Protein AF-A0A368VH51-F1 (afdb_monomer_lite)

Secondary structure (DSSP, 8-state):
----EEEEEEEE---TT-SSPPPEEEEEEE-TTTS-HHHHHHHHHHHHHHHHHHHT--SEEEEEEEEEE-TTS-EEEEEEEEEEEE-SSSEEEEEEEE-SS-HHHHHHHHHHHHHHHHHHHHS---

pLDDT: mean 89.18, std 9.96, range [53.19, 98.19]

Radius of gyration: 16.11 Å; chains: 1; bounding box: 49×28×37 Å

Structure (mmCIF, N/CA/C/O backbone):
data_AF-A0A368VH51-F1
#
_entry.id   AF-A0A368VH51-F1
#
loop_
_atom_site.group_PDB
_atom_site.id
_atom_site.type_symbol
_atom_site.label_atom_id
_atom_site.label_alt_id
_atom_site.label_comp_id
_atom_site.label_asym_id
_atom_site.label_entity_id
_atom_site.label_seq_id
_atom_site.pdbx_PDB_ins_code
_atom_site.Cartn_x
_atom_site.Cartn_y
_atom_site.Cartn_z
_atom_site.occupancy
_atom_site.B_iso_or_equiv
_atom_site.auth_seq_id
_atom_site.auth_comp_id
_atom_site.auth_asym_id
_atom_site.auth_atom_id
_atom_site.pdbx_PDB_model_num
ATOM 1 N N . MET A 1 1 ? 14.713 -10.211 -18.477 1.00 53.19 1 MET A N 1
ATOM 2 C CA . MET A 1 1 ? 13.563 -9.294 -18.319 1.00 53.19 1 MET A CA 1
ATOM 3 C C . MET A 1 1 ? 13.346 -9.141 -16.824 1.00 53.19 1 MET A C 1
ATOM 5 O O . MET A 1 1 ? 13.366 -10.166 -16.152 1.00 53.19 1 MET A O 1
ATOM 9 N N . ILE A 1 2 ? 13.272 -7.919 -16.291 1.00 62.19 2 ILE A N 1
ATOM 10 C CA . ILE A 1 2 ? 13.071 -7.729 -14.848 1.00 62.19 2 ILE A CA 1
ATOM 11 C C . ILE A 1 2 ? 11.609 -8.067 -14.540 1.00 62.19 2 ILE A C 1
ATOM 13 O O . ILE A 1 2 ? 10.707 -7.478 -15.134 1.00 62.19 2 ILE A O 1
ATOM 17 N N . ALA A 1 3 ? 11.378 -9.081 -13.706 1.00 70.31 3 ALA A N 1
ATOM 18 C CA . ALA A 1 3 ? 10.033 -9.517 -13.353 1.00 70.31 3 ALA A CA 1
ATOM 19 C C . ALA A 1 3 ? 9.471 -8.582 -12.275 1.00 70.31 3 ALA A C 1
ATOM 21 O O . ALA A 1 3 ? 9.827 -8.706 -11.104 1.00 70.31 3 ALA A O 1
ATOM 22 N N . VAL A 1 4 ? 8.615 -7.641 -12.681 1.00 79.00 4 VAL A N 1
ATOM 23 C CA . VAL A 1 4 ? 7.906 -6.753 -11.751 1.00 79.00 4 VAL A CA 1
ATOM 24 C C . VAL A 1 4 ? 6.832 -7.543 -11.024 1.00 79.00 4 VAL A C 1
ATOM 26 O O . VAL A 1 4 ? 5.942 -8.117 -11.657 1.00 79.00 4 VAL A O 1
ATOM 29 N N . ARG A 1 5 ? 6.918 -7.542 -9.697 1.00 88.25 5 ARG A N 1
ATOM 30 C CA . ARG A 1 5 ? 5.943 -8.167 -8.801 1.00 88.25 5 ARG A CA 1
ATOM 31 C C . ARG A 1 5 ? 4.938 -7.134 -8.327 1.00 88.25 5 ARG A C 1
ATOM 33 O O . ARG A 1 5 ? 5.164 -5.936 -8.485 1.00 88.25 5 ARG A O 1
ATOM 40 N N . PHE A 1 6 ? 3.847 -7.602 -7.742 1.00 91.94 6 PHE A N 1
ATOM 41 C CA . PHE A 1 6 ? 2.880 -6.755 -7.055 1.00 91.94 6 PHE A CA 1
ATOM 42 C C . PHE A 1 6 ? 2.809 -7.170 -5.597 1.00 91.94 6 PHE A C 1
ATOM 44 O O . PHE A 1 6 ? 3.096 -8.320 -5.259 1.00 91.94 6 PHE A O 1
ATOM 51 N N . GLY A 1 7 ? 2.419 -6.243 -4.737 1.00 94.56 7 GLY A N 1
ATOM 52 C CA . GLY A 1 7 ? 2.259 -6.548 -3.331 1.00 94.56 7 GLY A CA 1
ATOM 53 C C . GLY A 1 7 ? 1.531 -5.468 -2.564 1.00 94.56 7 GLY A C 1
ATOM 54 O O . GLY A 1 7 ? 1.363 -4.342 -3.036 1.00 94.56 7 GLY A O 1
ATOM 55 N N . TYR A 1 8 ? 1.120 -5.861 -1.367 1.00 96.38 8 TYR A N 1
ATOM 56 C CA . TYR A 1 8 ? 0.594 -4.979 -0.348 1.00 96.38 8 TYR A CA 1
ATOM 57 C C . TYR A 1 8 ? 1.652 -4.706 0.716 1.00 96.38 8 TYR A C 1
ATOM 59 O O . TYR A 1 8 ? 2.345 -5.636 1.140 1.00 96.38 8 TYR A O 1
ATOM 67 N N . THR A 1 9 ? 1.732 -3.475 1.202 1.00 96.25 9 THR A N 1
ATOM 68 C CA . THR A 1 9 ? 2.418 -3.142 2.457 1.00 96.25 9 THR A CA 1
ATOM 69 C C . THR A 1 9 ? 1.460 -2.434 3.396 1.00 96.25 9 THR A C 1
ATOM 71 O O . THR A 1 9 ? 0.500 -1.802 2.962 1.00 96.25 9 THR A O 1
ATOM 74 N N . LEU A 1 10 ? 1.695 -2.587 4.692 1.00 96.81 10 LEU A N 1
ATOM 75 C CA . LEU A 1 10 ? 0.999 -1.887 5.755 1.00 96.81 10 LEU A CA 1
ATOM 76 C C . LEU A 1 10 ? 2.043 -1.435 6.762 1.00 96.81 10 LEU A C 1
ATOM 78 O O . LEU A 1 10 ? 2.746 -2.267 7.336 1.00 96.81 10 LEU A O 1
ATOM 82 N N . ASP A 1 11 ? 2.096 -0.136 6.993 1.00 94.94 11 ASP A N 1
ATOM 83 C CA . ASP A 1 11 ? 3.040 0.514 7.884 1.00 94.94 11 ASP A CA 1
ATOM 84 C C . ASP A 1 11 ? 2.278 1.338 8.925 1.00 94.94 11 ASP A C 1
ATOM 86 O O . ASP A 1 11 ? 1.265 1.981 8.630 1.00 94.94 11 ASP A O 1
ATOM 90 N N . GLU A 1 12 ? 2.766 1.338 10.159 1.00 94.25 12 GLU A N 1
ATOM 91 C CA . GLU A 1 12 ? 2.298 2.270 11.179 1.00 94.25 12 GLU A CA 1
ATOM 92 C C . GLU A 1 12 ? 2.926 3.642 10.928 1.00 94.25 12 GLU A C 1
ATOM 94 O O . GLU A 1 12 ? 4.139 3.765 10.750 1.00 94.25 12 GLU A O 1
ATOM 99 N N . VAL A 1 13 ? 2.111 4.698 10.912 1.00 90.62 13 VAL A N 1
ATOM 100 C CA . VAL A 1 13 ? 2.626 6.058 10.765 1.00 90.62 13 VAL A CA 1
ATOM 101 C C . VAL A 1 13 ? 3.235 6.478 12.101 1.00 90.62 13 VAL A C 1
ATOM 103 O O . VAL A 1 13 ? 2.510 6.612 13.090 1.00 90.62 13 VAL A O 1
ATOM 106 N N . PRO A 1 14 ? 4.557 6.712 12.152 1.00 82.19 14 PRO A N 1
ATOM 107 C CA . PRO A 1 14 ? 5.229 7.014 13.397 1.00 82.19 14 PRO A CA 1
ATOM 108 C C . PRO A 1 14 ? 4.711 8.340 13.947 1.00 82.19 14 PRO A C 1
ATOM 110 O O . PRO A 1 14 ? 4.514 9.313 13.213 1.00 82.19 14 PRO A O 1
ATOM 113 N N . ASN A 1 15 ? 4.530 8.404 15.267 1.00 75.00 15 ASN A N 1
ATOM 114 C CA . ASN A 1 15 ? 4.296 9.679 15.931 1.00 75.00 15 ASN A CA 1
ATOM 115 C C . ASN A 1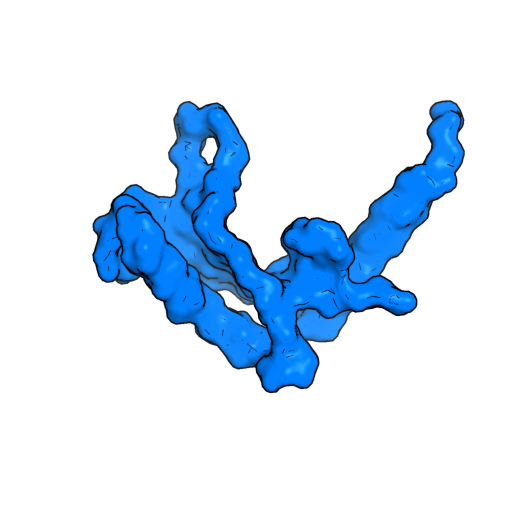 15 ? 5.464 10.623 15.575 1.00 75.00 15 ASN A C 1
ATOM 117 O O . ASN A 1 15 ? 6.614 10.188 15.664 1.00 75.00 15 ASN A O 1
ATOM 121 N N . PRO A 1 16 ? 5.227 11.897 15.217 1.00 70.31 16 PRO A N 1
ATOM 122 C CA . PRO A 1 16 ? 6.296 12.837 14.869 1.00 70.31 16 PRO A CA 1
ATOM 123 C C . PRO A 1 16 ? 7.388 13.001 15.943 1.00 70.31 16 PRO A C 1
ATOM 125 O O . PRO A 1 16 ? 8.472 13.492 15.647 1.00 70.31 16 PRO A O 1
ATOM 128 N N . SER A 1 17 ? 7.117 12.597 17.188 1.00 68.69 17 SER A N 1
ATOM 129 C CA . SER A 1 17 ? 8.085 12.582 18.294 1.00 68.69 17 SER A CA 1
ATOM 130 C C . SER A 1 17 ? 8.887 11.276 18.436 1.00 68.69 17 SER A C 1
ATOM 132 O O . SER A 1 17 ? 9.793 11.202 19.266 1.00 68.69 17 SER A O 1
ATOM 134 N N . SER A 1 18 ? 8.584 10.250 17.640 1.00 65.56 18 SER A N 1
ATOM 135 C CA . SER A 1 18 ? 9.290 8.968 17.653 1.00 65.56 18 SER A CA 1
ATOM 136 C C . SER A 1 18 ? 10.546 9.010 16.779 1.00 65.56 18 SER A C 1
ATOM 138 O O . SER A 1 18 ? 10.565 9.583 15.691 1.00 65.56 18 SER A O 1
ATOM 140 N N . VAL A 1 19 ? 11.629 8.416 17.283 1.00 56.31 19 VAL A N 1
ATOM 141 C CA . VAL A 1 19 ? 12.906 8.317 16.569 1.00 56.31 19 VAL A CA 1
ATOM 142 C C . VAL A 1 19 ? 12.948 6.954 15.884 1.00 56.31 19 VAL A C 1
ATOM 144 O O . VAL A 1 19 ? 13.278 5.950 16.510 1.00 56.31 19 VAL A O 1
ATOM 147 N N . GLY A 1 20 ? 12.568 6.909 14.609 1.00 62.28 20 GLY A N 1
ATOM 148 C CA . GLY A 1 20 ? 12.521 5.684 13.810 1.00 62.28 20 GLY A CA 1
ATOM 149 C C . GLY A 1 20 ? 11.744 5.881 12.509 1.00 62.28 20 GLY A C 1
ATOM 150 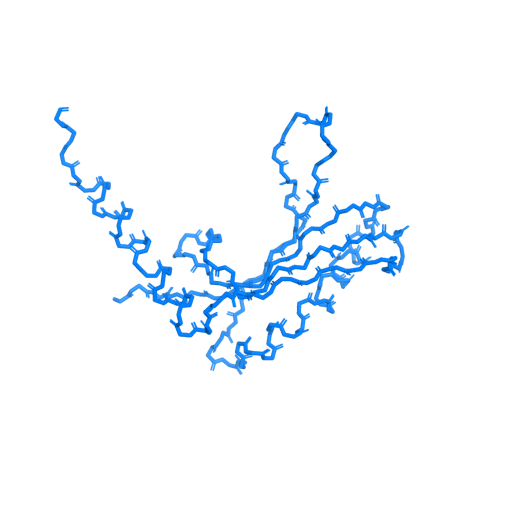O O . GLY A 1 20 ? 10.992 6.843 12.373 1.00 62.28 20 GLY A O 1
ATOM 151 N N . GLY A 1 21 ? 11.954 4.995 11.533 1.00 64.69 21 GLY A N 1
ATOM 152 C CA . GLY A 1 21 ? 11.072 4.907 10.365 1.00 64.69 21 GLY A CA 1
ATOM 153 C C . GLY A 1 21 ? 9.702 4.335 10.745 1.00 64.69 21 GLY A C 1
ATOM 154 O O . GLY A 1 21 ? 9.527 3.840 11.858 1.00 64.69 21 GLY A O 1
ATOM 155 N N . ALA A 1 22 ? 8.751 4.388 9.814 1.00 75.00 22 ALA A N 1
ATOM 156 C CA . ALA A 1 22 ? 7.445 3.754 9.970 1.00 75.00 22 ALA A CA 1
ATOM 157 C C . ALA A 1 22 ? 7.609 2.237 10.207 1.00 75.00 22 ALA A C 1
ATOM 159 O O . ALA A 1 22 ? 8.243 1.575 9.380 1.00 75.00 22 ALA A O 1
ATOM 160 N N . PRO A 1 23 ? 7.127 1.677 11.334 1.00 85.12 23 PRO A N 1
ATOM 161 C CA . PRO A 1 23 ? 7.195 0.241 11.573 1.00 85.12 23 PRO A CA 1
ATOM 162 C C . PRO A 1 23 ? 6.363 -0.525 10.541 1.00 85.12 23 PRO A C 1
ATOM 164 O O . PRO A 1 23 ? 5.157 -0.303 10.430 1.00 85.12 23 PRO A O 1
ATOM 167 N N . LEU A 1 24 ? 6.995 -1.463 9.829 1.00 91.06 24 LEU A N 1
ATOM 168 C CA . LEU A 1 24 ? 6.286 -2.379 8.937 1.00 91.06 24 LEU A CA 1
ATOM 169 C C . LEU A 1 24 ? 5.411 -3.320 9.770 1.00 91.06 24 LEU A C 1
ATOM 171 O O . LEU A 1 24 ? 5.920 -4.124 10.554 1.00 91.06 24 LEU A O 1
ATOM 175 N N . VAL A 1 25 ? 4.100 -3.234 9.570 1.00 93.81 25 VAL A N 1
ATOM 176 C CA . VAL A 1 25 ? 3.101 -4.082 10.226 1.00 93.81 25 VAL A CA 1
ATOM 177 C C . VAL A 1 25 ? 2.940 -5.395 9.469 1.00 93.81 25 VAL A C 1
ATOM 179 O O . VAL A 1 25 ? 3.014 -6.473 10.057 1.00 93.81 25 VAL A O 1
ATOM 182 N N . ALA A 1 26 ? 2.724 -5.317 8.156 1.00 95.06 26 ALA A N 1
ATOM 183 C CA . ALA A 1 26 ? 2.507 -6.486 7.316 1.00 95.06 26 ALA A CA 1
ATOM 184 C C . ALA A 1 26 ? 2.904 -6.213 5.865 1.00 95.06 26 ALA A C 1
ATOM 186 O O . ALA A 1 26 ? 2.829 -5.088 5.376 1.00 95.06 26 ALA A O 1
ATOM 187 N N . SER A 1 27 ? 3.280 -7.269 5.149 1.00 95.44 27 SER A N 1
ATOM 188 C CA . SER A 1 27 ? 3.456 -7.216 3.703 1.00 95.44 27 SER A CA 1
ATOM 189 C C . SER A 1 27 ? 3.080 -8.542 3.051 1.00 95.44 27 SER A C 1
ATOM 191 O O . SER A 1 27 ? 3.194 -9.610 3.659 1.00 95.44 27 SER A O 1
ATOM 193 N N . ALA A 1 28 ? 2.595 -8.475 1.814 1.00 94.31 28 ALA A N 1
ATOM 194 C CA . ALA A 1 28 ? 2.186 -9.647 1.052 1.00 94.31 28 ALA A CA 1
ATOM 195 C C . ALA A 1 28 ? 2.507 -9.459 -0.432 1.00 94.31 28 ALA A C 1
ATOM 197 O O . ALA A 1 28 ? 2.010 -8.534 -1.064 1.00 94.31 28 ALA A O 1
ATOM 198 N N . GLU A 1 29 ? 3.310 -10.363 -0.994 1.00 92.56 29 GLU A N 1
ATOM 199 C CA . GLU A 1 29 ? 3.493 -10.471 -2.445 1.00 92.56 29 GLU A CA 1
ATOM 200 C C . GLU A 1 29 ? 2.230 -11.110 -3.044 1.00 92.56 29 GLU A C 1
ATOM 202 O O . GLU A 1 29 ? 1.742 -12.119 -2.529 1.00 92.56 29 GLU A O 1
ATOM 207 N N . VAL A 1 30 ? 1.699 -10.535 -4.121 1.00 89.62 30 VAL A N 1
ATOM 208 C CA . VAL A 1 30 ? 0.514 -11.048 -4.817 1.00 89.62 30 VAL A CA 1
ATOM 209 C C . VAL A 1 30 ? 0.871 -11.571 -6.202 1.00 89.62 30 VAL A C 1
ATOM 211 O O . VAL A 1 30 ? 1.723 -11.032 -6.913 1.00 89.62 30 VAL A O 1
ATOM 214 N N . ASP A 1 31 ? 0.168 -12.625 -6.603 1.00 82.38 31 ASP A N 1
ATOM 215 C CA . ASP A 1 31 ? 0.300 -13.213 -7.928 1.00 82.38 31 ASP A CA 1
ATOM 216 C C . ASP A 1 31 ? -0.618 -12.487 -8.925 1.00 82.38 31 ASP A C 1
ATOM 218 O O . ASP A 1 31 ? -1.768 -12.872 -9.160 1.00 82.38 31 ASP A O 1
ATOM 222 N N . ALA A 1 32 ? -0.095 -11.400 -9.492 1.00 76.19 32 ALA A N 1
ATOM 223 C CA . ALA A 1 32 ? -0.779 -10.576 -10.487 1.00 76.19 32 ALA A CA 1
ATOM 224 C C . ALA A 1 32 ? -0.987 -11.274 -11.848 1.00 76.19 32 ALA A C 1
ATOM 226 O O . ALA A 1 32 ? -1.624 -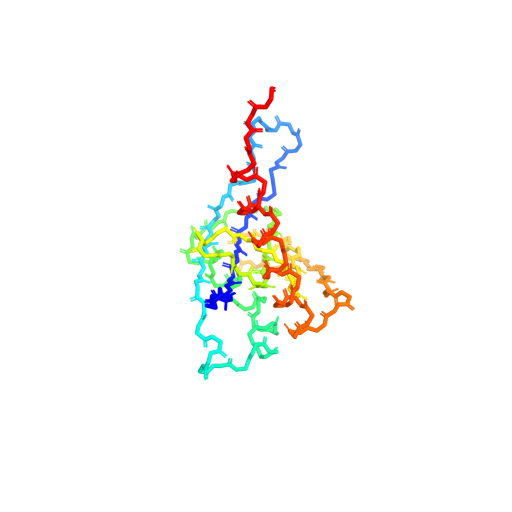10.692 -12.725 1.00 76.19 32 ALA A O 1
ATOM 227 N N . ASP A 1 33 ? -0.462 -12.490 -12.043 1.00 79.00 33 ASP A N 1
ATOM 228 C CA . ASP A 1 33 ? -0.757 -13.306 -13.228 1.00 79.00 33 ASP A CA 1
ATOM 229 C C . ASP A 1 33 ? -2.036 -14.141 -13.029 1.00 79.00 33 ASP A C 1
ATOM 231 O O . ASP A 1 33 ? -2.609 -14.657 -13.991 1.00 79.00 33 ASP A O 1
ATOM 235 N N . ARG A 1 34 ? -2.505 -14.272 -11.779 1.00 82.06 34 ARG A N 1
ATOM 236 C CA . ARG A 1 34 ? -3.694 -15.057 -11.406 1.00 82.06 34 ARG A CA 1
ATOM 237 C C . ARG A 1 34 ? -4.893 -14.209 -11.004 1.00 82.06 34 ARG A C 1
ATOM 239 O O . ARG A 1 34 ? -6.018 -14.694 -11.108 1.00 82.06 34 ARG A O 1
ATOM 246 N N . VAL A 1 35 ? -4.666 -12.984 -10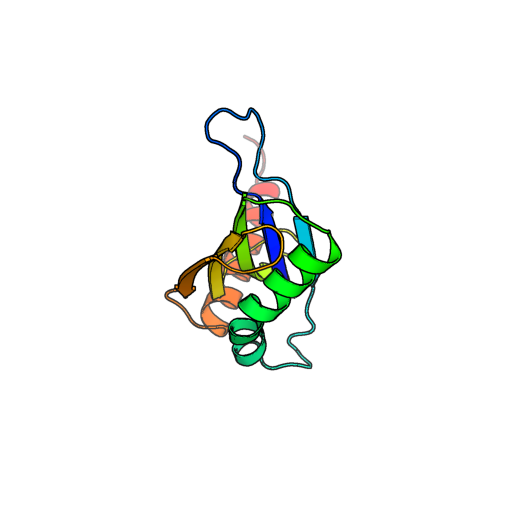.537 1.00 86.12 35 VAL A N 1
ATOM 247 C CA . VAL A 1 35 ? -5.717 -12.050 -10.115 1.00 86.12 35 VAL A CA 1
ATOM 248 C C . VAL A 1 35 ? -5.498 -10.708 -10.800 1.00 86.12 35 VAL A C 1
ATOM 250 O O . VAL A 1 35 ? -4.366 -10.239 -10.891 1.00 86.12 35 VAL A O 1
ATOM 253 N N . ASP A 1 36 ? -6.585 -10.096 -11.272 1.00 89.19 36 ASP A N 1
ATOM 254 C CA . ASP A 1 36 ? -6.551 -8.767 -11.879 1.00 89.19 36 ASP A CA 1
ATOM 255 C C . ASP A 1 36 ? -5.982 -7.735 -10.882 1.00 89.19 36 ASP A C 1
ATOM 257 O O . ASP A 1 36 ? -6.548 -7.561 -9.797 1.00 89.19 36 ASP A O 1
ATOM 261 N N . PRO A 1 37 ? -4.883 -7.033 -11.219 1.00 88.69 37 PRO A N 1
ATOM 262 C CA . PRO A 1 37 ? -4.331 -5.974 -10.382 1.00 88.69 37 PRO A CA 1
ATOM 263 C C . PRO A 1 37 ? -5.328 -4.870 -10.024 1.00 88.69 37 PRO A C 1
ATOM 265 O O . PRO A 1 37 ? -5.197 -4.276 -8.960 1.00 88.69 37 PRO A O 1
ATOM 268 N N . GLU A 1 38 ? -6.324 -4.590 -10.865 1.00 90.62 38 GLU A N 1
ATOM 269 C CA . GLU A 1 38 ? -7.356 -3.602 -10.529 1.00 90.62 38 GLU A CA 1
ATOM 270 C C . GLU A 1 38 ? -8.279 -4.095 -9.410 1.00 90.62 38 GLU A C 1
ATOM 272 O O . GLU A 1 38 ? -8.638 -3.318 -8.529 1.00 90.62 38 GLU A O 1
ATOM 277 N N . GLN A 1 39 ? -8.597 -5.393 -9.377 1.00 92.81 39 GLN A N 1
ATOM 278 C CA . GLN A 1 39 ? -9.338 -5.980 -8.258 1.00 92.81 39 GLN A CA 1
ATOM 279 C C . GLN A 1 39 ? -8.511 -5.921 -6.972 1.00 92.81 39 GLN A C 1
ATOM 281 O O . GLN A 1 39 ? -9.002 -5.483 -5.936 1.00 92.81 39 GLN A O 1
ATOM 286 N N . LEU A 1 40 ? -7.229 -6.283 -7.055 1.00 93.38 40 LEU A N 1
ATOM 287 C CA . LEU A 1 40 ? -6.307 -6.209 -5.920 1.00 93.38 40 LEU A CA 1
ATOM 288 C C . LEU A 1 40 ? -6.170 -4.766 -5.388 1.00 93.38 40 LEU A C 1
ATOM 290 O O . LEU A 1 40 ? -6.131 -4.531 -4.183 1.00 93.38 40 LEU A O 1
ATOM 294 N N . ARG A 1 41 ? -6.183 -3.767 -6.277 1.00 94.75 41 ARG A N 1
ATOM 295 C CA . ARG A 1 41 ? -6.204 -2.347 -5.893 1.00 94.75 41 ARG A CA 1
ATOM 296 C C . ARG A 1 41 ? -7.449 -1.982 -5.078 1.00 94.75 41 ARG A C 1
ATOM 298 O O . ARG A 1 41 ? -7.346 -1.210 -4.122 1.00 94.75 41 ARG A O 1
ATOM 305 N N . GLU A 1 42 ? -8.616 -2.512 -5.433 1.00 95.62 42 GLU A N 1
ATOM 306 C CA . GLU A 1 42 ? -9.856 -2.293 -4.677 1.00 95.62 42 GLU A CA 1
ATOM 307 C C . GLU A 1 42 ? -9.884 -3.064 -3.345 1.00 95.62 42 GLU A C 1
ATOM 309 O O . GLU A 1 42 ? -10.413 -2.560 -2.353 1.00 95.6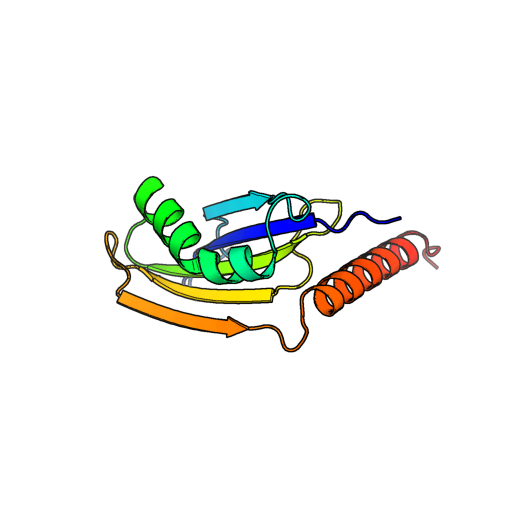2 42 GLU A O 1
ATOM 314 N N . ASP A 1 43 ? -9.224 -4.221 -3.273 1.00 96.75 43 ASP A N 1
ATOM 315 C CA . ASP A 1 43 ? -9.179 -5.066 -2.072 1.00 96.75 43 ASP A CA 1
ATOM 316 C C . ASP A 1 43 ? -8.245 -4.531 -0.965 1.00 96.75 43 ASP A C 1
ATOM 318 O O . ASP A 1 43 ? -8.294 -5.018 0.169 1.00 96.75 43 ASP A O 1
ATOM 322 N N . LEU A 1 44 ? -7.430 -3.502 -1.248 1.00 97.81 44 LEU A N 1
ATOM 323 C CA . LEU A 1 44 ? -6.441 -2.937 -0.315 1.00 97.81 44 LEU A CA 1
ATOM 324 C C . LEU A 1 44 ? -7.033 -2.607 1.064 1.00 97.81 44 LEU A C 1
ATOM 326 O O . LEU A 1 44 ? -6.417 -2.900 2.088 1.00 97.81 44 LEU A O 1
ATOM 330 N N . HIS A 1 45 ? -8.230 -2.013 1.104 1.00 98.06 45 HIS A N 1
ATOM 331 C CA . HIS A 1 45 ? -8.885 -1.672 2.367 1.00 98.06 45 HIS A CA 1
ATOM 332 C C . HIS A 1 45 ? -9.219 -2.920 3.187 1.00 98.06 45 HIS A C 1
ATOM 334 O O . HIS A 1 45 ? -8.895 -2.991 4.371 1.00 98.06 45 HIS A O 1
ATOM 340 N N . ALA A 1 46 ? -9.853 -3.914 2.560 1.00 97.88 46 ALA A N 1
ATOM 341 C CA . ALA A 1 46 ? -10.228 -5.153 3.233 1.00 97.88 46 ALA A CA 1
ATOM 342 C C . ALA A 1 46 ? -8.989 -5.894 3.753 1.00 97.88 46 ALA A C 1
ATOM 344 O O . ALA A 1 46 ? -8.970 -6.325 4.906 1.00 97.88 46 ALA A O 1
ATOM 345 N N . TRP A 1 47 ? -7.935 -5.960 2.936 1.00 97.94 47 TRP A N 1
ATOM 346 C CA . TRP A 1 47 ? -6.663 -6.558 3.323 1.00 97.94 47 TRP A CA 1
ATOM 347 C C . TRP A 1 47 ? -6.032 -5.846 4.530 1.00 97.94 47 TRP A C 1
ATOM 349 O O . TRP A 1 47 ? -5.654 -6.510 5.495 1.00 97.94 47 TRP A O 1
ATOM 359 N N . ALA A 1 48 ? -5.958 -4.510 4.519 1.00 97.94 48 ALA A N 1
ATOM 360 C CA . ALA A 1 48 ? -5.357 -3.735 5.607 1.00 97.94 48 ALA A CA 1
ATOM 361 C C . ALA A 1 48 ? -6.110 -3.925 6.934 1.00 97.94 48 ALA A C 1
ATOM 363 O O . ALA A 1 48 ? -5.489 -4.166 7.970 1.00 97.94 48 ALA A O 1
ATOM 364 N N . VAL A 1 49 ? -7.446 -3.882 6.899 1.00 98.19 49 VAL A N 1
ATOM 365 C CA . VAL A 1 49 ? -8.292 -4.118 8.081 1.00 98.19 49 VAL A CA 1
ATOM 366 C C . VAL A 1 49 ? -8.099 -5.529 8.631 1.00 98.19 49 VAL A C 1
ATOM 368 O O . VAL A 1 49 ? -7.978 -5.697 9.844 1.00 98.19 49 VAL A O 1
ATOM 371 N N . GLU A 1 50 ? -8.017 -6.541 7.763 1.00 97.81 50 GLU A N 1
ATOM 372 C CA . GLU A 1 50 ? -7.747 -7.916 8.189 1.00 97.81 50 GLU A CA 1
ATOM 373 C C . GLU A 1 50 ? -6.405 -8.021 8.929 1.00 97.81 50 GLU A C 1
ATOM 375 O O . GLU A 1 50 ? -6.341 -8.653 9.986 1.00 97.81 50 GLU A O 1
ATOM 380 N N . GLN A 1 51 ? -5.345 -7.381 8.419 1.00 98.00 51 GLN A N 1
ATOM 381 C CA . GLN A 1 51 ? -4.033 -7.406 9.074 1.00 98.00 51 GLN A CA 1
ATOM 382 C C . GLN A 1 51 ? -4.065 -6.715 10.442 1.00 98.00 51 GLN A C 1
ATOM 384 O O . GLN A 1 51 ? -3.563 -7.279 11.418 1.00 98.00 51 GLN A O 1
ATOM 389 N N . LEU A 1 52 ? -4.701 -5.543 10.542 1.00 97.00 52 LEU A N 1
ATOM 390 C CA . LEU A 1 52 ? -4.814 -4.801 11.802 1.00 97.00 52 LEU A CA 1
ATOM 391 C C . LEU A 1 52 ? -5.596 -5.587 12.861 1.00 97.00 52 LEU A C 1
ATOM 393 O O . LEU A 1 52 ? -5.131 -5.742 13.995 1.00 97.00 52 LEU A O 1
ATOM 397 N N . ALA A 1 53 ? -6.739 -6.158 12.477 1.00 96.50 53 ALA A N 1
ATOM 398 C CA . ALA A 1 53 ? -7.560 -6.976 13.363 1.00 96.50 53 ALA A CA 1
ATOM 399 C C . ALA A 1 53 ? -6.826 -8.254 13.803 1.00 96.50 53 ALA A C 1
ATOM 401 O O . ALA A 1 53 ? -6.828 -8.610 14.984 1.00 96.50 53 ALA A O 1
ATOM 402 N N . ARG A 1 54 ? -6.148 -8.938 12.871 1.00 95.81 54 ARG A N 1
ATOM 403 C CA . ARG A 1 54 ? -5.381 -10.158 13.157 1.00 95.81 54 ARG A CA 1
ATOM 404 C C . ARG A 1 54 ? -4.213 -9.896 14.108 1.00 95.81 54 ARG A C 1
ATOM 406 O O . ARG A 1 54 ? -3.957 -10.723 14.984 1.00 95.81 54 ARG A O 1
ATOM 413 N N . GLY A 1 55 ? -3.521 -8.770 13.939 1.00 93.25 55 GLY A N 1
ATOM 414 C CA . GLY A 1 55 ? -2.415 -8.348 14.799 1.00 93.25 55 GLY A CA 1
ATOM 415 C C . GLY A 1 55 ? -2.852 -7.765 16.146 1.00 93.25 55 GLY A C 1
ATOM 416 O O . GLY A 1 55 ? -2.003 -7.580 17.013 1.00 93.25 55 GLY A O 1
ATOM 417 N N . ARG A 1 56 ? -4.160 -7.526 16.348 1.00 92.56 56 ARG A N 1
ATOM 418 C CA . ARG A 1 56 ? -4.723 -6.816 17.514 1.00 92.56 56 ARG A CA 1
ATOM 419 C C . ARG A 1 56 ? -4.046 -5.461 17.735 1.00 92.56 56 ARG A C 1
ATOM 421 O O . ARG A 1 56 ? -3.688 -5.119 18.860 1.00 92.56 56 ARG A O 1
ATOM 428 N N . HIS A 1 57 ? -3.828 -4.730 16.645 1.00 92.00 57 HIS A N 1
ATOM 429 C CA . HIS A 1 57 ? -3.212 -3.411 16.701 1.00 92.00 57 HIS A CA 1
ATOM 430 C C . HIS A 1 57 ? -4.116 -2.428 17.448 1.00 92.00 57 HIS A C 1
ATOM 432 O O . HIS A 1 57 ? -5.334 -2.439 17.271 1.00 92.00 57 HIS A O 1
ATOM 438 N N . GLU A 1 58 ? -3.513 -1.600 18.298 1.00 91.94 58 GLU A N 1
ATOM 439 C CA . GLU A 1 58 ? -4.213 -0.571 19.066 1.00 91.94 58 GLU A CA 1
ATOM 440 C C . GLU A 1 58 ? -4.553 0.645 18.194 1.00 91.94 58 GLU A C 1
ATOM 442 O O . GLU A 1 58 ? -4.225 0.696 17.011 1.00 91.94 58 GLU A O 1
ATOM 447 N N . PHE A 1 59 ? -5.226 1.633 18.783 1.00 94.69 59 PHE A N 1
ATOM 448 C CA . PHE A 1 59 ? -5.534 2.891 18.112 1.00 94.69 59 PHE A CA 1
ATOM 449 C C . PHE A 1 59 ? -4.289 3.513 17.460 1.00 94.69 59 PHE A C 1
ATOM 451 O O . PHE A 1 59 ? -3.259 3.690 18.113 1.00 94.69 59 PHE A O 1
ATOM 458 N N . GLY A 1 60 ? -4.406 3.916 16.194 1.00 94.12 60 GLY A N 1
ATOM 459 C CA . GLY A 1 60 ? -3.276 4.476 15.464 1.00 94.12 60 GLY A CA 1
ATOM 460 C C . GLY A 1 60 ? -3.610 4.935 14.052 1.00 94.12 60 GLY A C 1
ATOM 461 O O . GLY A 1 60 ? -4.705 4.706 13.533 1.00 94.12 60 GLY A O 1
ATOM 462 N N . LEU A 1 61 ? -2.639 5.604 13.431 1.00 95.44 61 LEU A N 1
ATOM 463 C CA . LEU A 1 61 ? -2.677 5.959 12.017 1.00 95.44 61 LEU A CA 1
ATOM 464 C C . LEU A 1 61 ? -1.792 4.984 11.244 1.00 95.44 61 LEU A C 1
ATOM 466 O O . LEU A 1 61 ? -0.625 4.802 11.580 1.00 95.44 61 LEU A O 1
ATOM 470 N N . TYR A 1 62 ? -2.338 4.409 10.182 1.00 96.25 62 TYR A N 1
ATOM 471 C CA . TYR A 1 62 ? -1.665 3.421 9.351 1.00 96.25 62 TYR A CA 1
ATOM 472 C C . TYR A 1 62 ? -1.683 3.857 7.891 1.00 96.25 62 TYR A C 1
ATOM 474 O O . TYR A 1 62 ? -2.605 4.544 7.444 1.00 96.25 62 TYR A O 1
ATOM 482 N N . THR A 1 63 ? -0.656 3.460 7.146 1.00 96.50 63 THR A N 1
ATOM 483 C CA . THR A 1 63 ? -0.609 3.607 5.691 1.00 96.50 63 THR A CA 1
ATOM 484 C C . THR A 1 63 ? -0.501 2.229 5.072 1.00 96.50 63 THR A C 1
ATOM 486 O O . THR A 1 63 ? 0.428 1.487 5.368 1.00 96.50 63 THR A O 1
ATOM 489 N N . ALA A 1 64 ? -1.466 1.883 4.231 1.00 97.38 64 ALA A N 1
ATOM 490 C CA . ALA A 1 64 ? -1.421 0.696 3.404 1.00 97.38 64 ALA A CA 1
ATOM 491 C C . ALA A 1 64 ? -1.151 1.096 1.954 1.00 97.38 64 ALA A C 1
ATOM 493 O O . ALA A 1 64 ? -1.683 2.095 1.470 1.00 97.38 64 ALA A O 1
ATOM 494 N N . GLU A 1 65 ? -0.363 0.307 1.243 1.00 96.75 65 GLU A N 1
ATOM 495 C CA . GLU A 1 65 ? -0.063 0.521 -0.166 1.00 96.75 65 GLU A CA 1
ATOM 496 C C . GLU A 1 65 ? -0.357 -0.756 -0.944 1.00 96.75 65 GLU A C 1
ATOM 498 O O . GLU A 1 65 ? -0.012 -1.849 -0.503 1.00 96.75 65 GLU A O 1
ATOM 503 N N . PHE A 1 66 ? -0.967 -0.618 -2.119 1.00 96.88 66 PHE A N 1
ATOM 504 C CA . PHE A 1 66 ? -0.922 -1.637 -3.157 1.00 96.88 66 PHE A CA 1
ATOM 505 C C . PHE A 1 66 ? -0.117 -1.106 -4.331 1.00 96.88 66 PHE A C 1
ATOM 507 O O . PHE A 1 66 ? -0.414 -0.033 -4.869 1.00 96.88 66 PHE A O 1
ATOM 514 N N . GLY A 1 67 ? 0.875 -1.869 -4.770 1.00 95.25 67 GLY A N 1
ATOM 515 C CA . GLY A 1 67 ? 1.796 -1.393 -5.782 1.00 95.25 67 GLY A CA 1
ATOM 516 C C . GLY A 1 67 ? 2.652 -2.475 -6.395 1.00 95.25 67 GLY A C 1
ATOM 517 O O . GLY A 1 67 ? 2.479 -3.674 -6.180 1.00 95.25 67 GLY A O 1
ATOM 518 N N . THR A 1 68 ? 3.597 -2.006 -7.192 1.00 93.56 68 THR A N 1
ATOM 519 C CA . THR A 1 68 ? 4.653 -2.842 -7.749 1.00 93.56 68 THR A CA 1
ATOM 520 C C . THR A 1 68 ? 5.791 -2.978 -6.759 1.00 93.56 68 THR A C 1
ATOM 522 O O . THR A 1 68 ? 6.119 -2.032 -6.050 1.00 93.56 68 THR A O 1
ATOM 525 N N . TRP A 1 69 ? 6.431 -4.137 -6.743 1.00 90.56 69 TRP A N 1
ATOM 526 C CA . TRP A 1 69 ? 7.643 -4.393 -5.979 1.00 90.56 69 TRP A CA 1
ATOM 527 C C . TRP A 1 69 ? 8.814 -4.624 -6.926 1.00 90.56 69 TRP A C 1
ATOM 529 O O . TRP A 1 69 ? 8.670 -5.231 -7.995 1.00 90.56 69 TRP A O 1
ATOM 539 N N . LYS A 1 70 ? 9.982 -4.152 -6.499 1.00 83.31 70 LYS A N 1
ATOM 540 C CA . LYS A 1 70 ? 11.270 -4.423 -7.136 1.00 83.31 70 LYS A CA 1
ATOM 541 C C . LYS A 1 70 ? 11.654 -5.893 -6.936 1.00 83.31 70 LYS A C 1
ATOM 543 O O . LYS A 1 70 ? 11.102 -6.600 -6.091 1.00 83.31 70 LYS A O 1
ATOM 548 N N . ALA A 1 71 ? 12.652 -6.368 -7.672 1.00 77.81 71 ALA A N 1
ATOM 549 C CA . ALA A 1 71 ? 13.141 -7.743 -7.613 1.00 77.81 71 ALA A CA 1
ATOM 550 C C . ALA A 1 71 ? 13.637 -8.157 -6.215 1.00 77.81 71 ALA A C 1
ATOM 552 O O . ALA A 1 71 ? 13.575 -9.337 -5.865 1.00 77.81 71 ALA A O 1
ATOM 553 N N . ASN A 1 72 ? 14.099 -7.200 -5.405 1.00 77.81 72 ASN A N 1
ATOM 554 C CA . ASN A 1 72 ? 14.508 -7.415 -4.016 1.00 77.81 72 ASN A CA 1
ATOM 555 C C . ASN A 1 72 ? 13.344 -7.370 -3.005 1.00 77.81 72 ASN A C 1
ATOM 557 O O . ASN A 1 72 ? 13.603 -7.495 -1.813 1.00 77.81 72 ASN A O 1
ATOM 561 N N . ARG A 1 73 ? 12.093 -7.253 -3.476 1.00 75.25 73 ARG A N 1
ATOM 562 C CA . ARG A 1 73 ? 10.860 -7.089 -2.684 1.00 75.25 73 ARG A CA 1
ATOM 563 C C . ARG A 1 73 ? 10.707 -5.747 -1.971 1.00 75.25 73 ARG A C 1
ATOM 565 O O . ARG A 1 73 ? 9.801 -5.608 -1.156 1.00 75.25 73 ARG A O 1
ATOM 572 N N . ASP A 1 74 ? 11.523 -4.757 -2.313 1.00 80.44 74 ASP A N 1
ATOM 573 C CA . ASP A 1 74 ? 11.257 -3.394 -1.868 1.00 80.44 74 ASP A CA 1
ATOM 574 C C . ASP A 1 74 ? 10.077 -2.806 -2.655 1.00 80.44 74 ASP A C 1
ATOM 576 O O . ASP A 1 74 ? 9.936 -3.094 -3.855 1.00 80.44 74 ASP A O 1
ATOM 580 N N . PRO A 1 75 ? 9.274 -1.925 -2.035 1.00 82.44 75 PRO A N 1
ATOM 581 C CA . PRO A 1 75 ? 8.277 -1.145 -2.749 1.00 82.44 75 PRO A CA 1
ATOM 582 C C . PRO A 1 75 ? 8.890 -0.397 -3.945 1.00 82.44 75 PRO A C 1
ATOM 584 O O . PRO A 1 75 ? 9.970 0.206 -3.876 1.00 82.44 75 PRO A O 1
ATOM 587 N N . GLY A 1 76 ? 8.212 -0.507 -5.083 1.00 86.56 76 GLY A N 1
ATOM 588 C CA . GLY A 1 76 ? 8.480 0.226 -6.311 1.00 86.56 76 GLY A CA 1
ATOM 589 C C . GLY A 1 76 ? 7.586 1.458 -6.384 1.00 86.56 76 GLY A C 1
ATOM 590 O O . GLY A 1 76 ? 7.795 2.422 -5.655 1.00 86.56 76 GLY A O 1
ATOM 591 N N . TYR A 1 77 ? 6.609 1.422 -7.289 1.00 91.69 77 TYR A N 1
ATOM 592 C CA . TYR A 1 77 ? 5.588 2.460 -7.434 1.00 91.69 77 TYR A CA 1
ATOM 593 C C . TYR A 1 77 ? 4.212 1.931 -7.039 1.00 91.69 77 TYR A C 1
ATOM 595 O O . TYR A 1 77 ? 3.811 0.844 -7.483 1.00 91.69 77 TYR A O 1
ATOM 603 N N . TYR A 1 78 ? 3.477 2.737 -6.277 1.00 92.56 78 TYR A N 1
ATOM 604 C CA . TYR A 1 78 ? 2.119 2.425 -5.860 1.00 92.56 78 TYR A CA 1
ATOM 605 C C . TYR A 1 78 ? 1.113 2.587 -6.998 1.00 92.56 78 TYR A C 1
ATOM 607 O O . TYR A 1 78 ? 1.253 3.449 -7.871 1.00 92.56 78 TYR A O 1
ATOM 615 N N . LEU A 1 79 ? 0.070 1.762 -6.949 1.00 94.88 79 LEU A N 1
ATOM 616 C CA . LEU A 1 79 ? -1.198 1.981 -7.642 1.00 94.88 79 LEU A CA 1
ATOM 617 C C . LEU A 1 79 ? -2.198 2.699 -6.753 1.00 94.88 79 LEU A C 1
ATOM 619 O O . LEU A 1 79 ? -2.907 3.575 -7.236 1.00 94.88 79 LEU A O 1
ATOM 623 N N . ARG A 1 80 ? -2.230 2.343 -5.469 1.00 97.19 80 ARG A N 1
ATOM 624 C CA . ARG A 1 80 ? -3.085 2.977 -4.475 1.00 97.19 80 ARG A CA 1
ATOM 625 C C . ARG A 1 80 ? -2.380 3.047 -3.135 1.00 97.19 80 ARG A C 1
ATOM 627 O O . ARG A 1 80 ? -1.810 2.056 -2.686 1.00 97.19 80 ARG A O 1
ATOM 634 N N . GLN A 1 81 ? -2.509 4.193 -2.490 1.00 97.12 81 GLN A N 1
ATOM 635 C CA . GLN A 1 81 ? -2.175 4.399 -1.094 1.00 97.12 81 GLN A CA 1
ATOM 636 C C . GLN A 1 81 ? -3.465 4.642 -0.306 1.00 97.12 81 GLN A C 1
ATOM 638 O O . GLN A 1 81 ? -4.365 5.359 -0.745 1.00 97.12 81 GLN A O 1
ATOM 643 N N . LEU A 1 82 ? -3.569 4.021 0.860 1.00 98.00 82 LEU A N 1
ATOM 644 C CA . LEU A 1 82 ? -4.680 4.136 1.789 1.00 98.00 82 LEU A CA 1
ATOM 645 C C . LEU A 1 82 ? -4.130 4.594 3.135 1.00 98.00 82 LEU A C 1
ATOM 647 O O . LEU A 1 82 ? -3.342 3.895 3.761 1.00 98.00 82 LEU A O 1
ATOM 651 N N . HIS A 1 83 ? -4.596 5.739 3.608 1.00 97.12 83 HIS A N 1
ATOM 652 C CA . HIS A 1 83 ? -4.402 6.176 4.981 1.00 97.12 83 HIS A CA 1
ATOM 653 C C . HIS A 1 83 ? -5.614 5.765 5.802 1.00 97.12 83 HIS A C 1
ATOM 655 O O . HIS A 1 83 ? -6.750 6.039 5.408 1.00 97.12 83 HIS A O 1
ATOM 661 N N . LEU A 1 84 ? -5.372 5.121 6.938 1.00 97.44 84 LEU A N 1
ATOM 662 C CA . LEU A 1 84 ? -6.410 4.532 7.769 1.00 97.44 84 LEU A CA 1
ATOM 663 C C . LEU A 1 84 ? -6.209 4.940 9.228 1.00 97.44 84 LEU A C 1
ATOM 665 O O . LEU A 1 84 ? -5.171 4.656 9.823 1.00 97.44 84 LEU A O 1
ATOM 669 N N . LEU A 1 85 ? -7.215 5.602 9.801 1.00 97.56 85 LEU A N 1
ATOM 670 C CA . LEU A 1 85 ? -7.304 5.843 11.238 1.00 97.56 85 LEU A CA 1
ATOM 671 C C . LEU A 1 85 ? -8.036 4.660 11.877 1.00 97.56 85 LEU A C 1
ATOM 673 O O . LEU A 1 85 ? -9.230 4.466 11.644 1.00 97.56 85 LEU A O 1
ATOM 677 N N . TRP A 1 86 ? -7.310 3.863 12.652 1.00 97.44 86 TRP A N 1
ATOM 678 C CA . TRP A 1 86 ? -7.797 2.639 13.283 1.00 97.44 86 TRP A CA 1
ATOM 679 C C . TRP A 1 86 ? -8.151 2.901 14.747 1.00 97.44 86 TRP A C 1
ATOM 681 O O . TRP A 1 86 ? -7.383 3.538 15.465 1.00 97.44 86 TRP A O 1
ATOM 691 N N . GLY A 1 87 ? -9.311 2.414 15.185 1.00 95.44 87 GLY A N 1
ATOM 692 C CA . GLY A 1 87 ? -9.826 2.547 16.550 1.00 95.44 87 GLY A CA 1
ATOM 693 C C . GLY A 1 87 ? -9.320 1.488 17.532 1.00 95.44 87 GLY A C 1
ATOM 694 O O . GLY A 1 87 ? -9.460 1.664 18.739 1.00 95.44 87 GLY A O 1
ATOM 695 N N . GLY A 1 88 ? -8.716 0.408 17.031 1.00 93.25 88 GLY A N 1
ATOM 696 C CA . GLY A 1 88 ? -8.360 -0.790 17.801 1.00 93.25 88 GLY A CA 1
ATOM 697 C C . GLY A 1 88 ? -9.179 -2.019 17.389 1.00 93.25 88 GLY A C 1
ATOM 698 O O . GLY A 1 88 ? -8.664 -3.136 17.372 1.00 93.25 88 GLY A O 1
ATOM 699 N N . ASP A 1 89 ? -10.432 -1.810 16.996 1.00 94.94 89 ASP A N 1
ATOM 700 C CA . ASP A 1 89 ? -11.370 -2.838 16.531 1.00 94.94 89 ASP A CA 1
ATOM 701 C C . ASP A 1 89 ? -12.178 -2.423 15.287 1.00 94.94 89 ASP A C 1
ATOM 703 O O . ASP A 1 89 ? -12.717 -3.286 14.590 1.00 94.94 89 ASP A O 1
ATOM 707 N N . GLU A 1 90 ? -12.221 -1.129 14.971 1.00 96.25 90 GLU A N 1
ATOM 708 C CA . GLU A 1 90 ? -12.913 -0.586 13.806 1.00 96.25 90 GLU A CA 1
ATOM 709 C C . GLU A 1 90 ? -12.113 0.493 13.065 1.00 96.25 90 GLU A C 1
ATOM 711 O O . GLU A 1 90 ? -11.171 1.098 13.583 1.00 96.25 90 GLU A O 1
ATOM 716 N N . VAL A 1 91 ? -12.515 0.764 11.822 1.00 97.94 91 VAL A N 1
ATOM 717 C CA . VAL A 1 91 ? -11.973 1.865 11.022 1.00 97.94 91 VAL A CA 1
ATOM 718 C C . VAL A 1 91 ? -12.747 3.141 11.330 1.00 97.94 91 VAL A C 1
ATOM 720 O O . VAL A 1 91 ? -13.949 3.211 11.088 1.00 97.94 91 VAL A O 1
ATOM 723 N N . LEU A 1 92 ? -12.050 4.171 11.807 1.00 98.06 92 LEU A N 1
ATOM 724 C CA . LEU A 1 92 ? -12.654 5.459 12.155 1.00 98.06 92 LEU A CA 1
ATOM 725 C C . LEU A 1 92 ? -12.708 6.415 10.961 1.00 98.06 92 LEU A C 1
ATOM 727 O O . LEU A 1 92 ? -13.659 7.180 10.811 1.00 98.06 92 LEU A O 1
ATOM 731 N N . ALA A 1 93 ? -11.673 6.401 10.121 1.00 97.88 93 ALA A N 1
ATOM 732 C CA . ALA A 1 93 ? -11.599 7.224 8.920 1.00 97.88 93 ALA A CA 1
ATOM 733 C C . ALA A 1 93 ? -10.614 6.640 7.907 1.00 97.88 93 ALA A C 1
ATOM 735 O O . ALA A 1 93 ? -9.626 6.002 8.275 1.00 97.88 93 ALA A O 1
ATOM 736 N N . THR A 1 94 ? -10.856 6.929 6.631 1.00 97.88 94 THR A N 1
ATOM 737 C CA . THR A 1 94 ? -9.975 6.537 5.530 1.00 97.88 94 THR A CA 1
ATOM 738 C C . THR A 1 94 ? -9.772 7.682 4.556 1.00 97.88 94 THR A C 1
ATOM 740 O O . THR A 1 94 ? -10.701 8.442 4.280 1.00 97.88 94 THR A O 1
ATOM 743 N N . TYR A 1 95 ? -8.587 7.751 3.966 1.00 97.75 95 TYR A N 1
ATOM 744 C CA . TYR A 1 95 ? -8.309 8.569 2.794 1.00 97.75 95 TYR A CA 1
ATOM 745 C C . TYR A 1 95 ? -7.525 7.739 1.781 1.00 97.75 95 TYR A C 1
ATOM 747 O O . TYR A 1 95 ? -6.588 7.035 2.147 1.00 97.75 95 TYR A O 1
ATOM 755 N N . THR A 1 96 ? -7.915 7.813 0.513 1.00 97.62 96 THR A N 1
ATOM 756 C CA . THR A 1 96 ? -7.320 7.019 -0.562 1.00 97.62 96 THR A CA 1
ATOM 757 C C . THR A 1 96 ? -6.735 7.937 -1.620 1.00 97.62 96 THR A C 1
ATOM 759 O O . THR A 1 96 ? -7.386 8.885 -2.055 1.00 97.62 96 THR A O 1
ATOM 762 N N . GLU A 1 97 ? -5.523 7.620 -2.056 1.00 97.19 97 GLU A N 1
ATOM 763 C CA . GLU A 1 97 ? -4.840 8.266 -3.168 1.00 97.19 97 GLU A CA 1
ATOM 764 C C . GLU A 1 97 ? -4.498 7.210 -4.221 1.00 97.19 97 GLU A C 1
ATOM 766 O O . GLU A 1 97 ? -3.773 6.254 -3.951 1.00 97.19 97 GLU A O 1
ATOM 771 N N . ASP A 1 98 ? -5.038 7.377 -5.427 1.00 96.62 98 ASP A N 1
ATOM 772 C CA . ASP A 1 98 ? -4.701 6.539 -6.574 1.00 96.62 98 ASP A CA 1
ATOM 773 C C . ASP A 1 98 ? -3.552 7.169 -7.374 1.00 96.62 98 ASP A C 1
ATOM 775 O O . ASP A 1 98 ? -3.436 8.391 -7.512 1.00 96.62 98 ASP A O 1
ATOM 779 N N . SER A 1 99 ? -2.701 6.313 -7.932 1.00 93.62 99 SER A N 1
ATOM 780 C CA . SER A 1 99 ? -1.598 6.725 -8.790 1.00 93.62 99 SER A CA 1
ATOM 781 C C . SER A 1 99 ? -2.104 7.451 -10.032 1.00 93.62 99 SER A C 1
ATOM 783 O O . SER A 1 99 ? -3.140 7.123 -10.610 1.00 93.62 99 SER A O 1
ATOM 785 N N . ARG A 1 100 ? -1.321 8.420 -10.517 1.00 93.88 100 ARG A N 1
ATOM 786 C CA . ARG A 1 100 ? -1.637 9.154 -11.757 1.00 93.88 100 ARG A CA 1
ATOM 787 C C . ARG A 1 100 ? -1.493 8.302 -13.019 1.00 93.88 100 ARG A C 1
ATOM 789 O O . ARG A 1 100 ? -1.824 8.768 -14.108 1.00 93.88 100 ARG A O 1
ATOM 796 N N . VAL A 1 101 ? -0.950 7.096 -12.891 1.00 93.44 101 VAL A N 1
ATOM 797 C CA . VAL A 1 101 ? -0.760 6.148 -13.986 1.00 93.44 101 VAL A CA 1
ATOM 798 C C . VAL A 1 101 ? -1.415 4.814 -13.645 1.00 93.44 101 VAL A C 1
ATOM 800 O O . VAL A 1 101 ? -1.547 4.445 -12.483 1.00 93.44 101 VAL A O 1
ATOM 803 N N . ASN A 1 102 ? -1.814 4.077 -14.677 1.00 92.31 102 ASN A N 1
ATOM 804 C CA . ASN A 1 102 ? -2.429 2.760 -14.529 1.00 92.31 102 ASN A CA 1
ATOM 805 C C . ASN A 1 102 ? -1.392 1.654 -14.243 1.00 92.31 102 ASN A C 1
ATOM 807 O O . ASN A 1 102 ? -0.184 1.901 -14.185 1.00 92.31 102 ASN A O 1
ATOM 811 N N . VAL A 1 103 ? -1.865 0.406 -14.151 1.00 90.69 103 VAL A N 1
ATOM 812 C CA . VAL A 1 103 ? -1.052 -0.811 -13.943 1.00 90.69 103 VAL A CA 1
ATOM 813 C C . VAL A 1 103 ? 0.148 -0.897 -14.892 1.00 90.69 103 VAL A C 1
ATOM 815 O O . VAL A 1 103 ? 1.264 -1.196 -14.468 1.00 90.69 103 VAL A O 1
ATOM 818 N N . ALA A 1 104 ? -0.049 -0.630 -16.185 1.00 91.06 104 ALA A N 1
ATOM 819 C CA . ALA A 1 104 ? 1.041 -0.677 -17.157 1.00 91.06 104 ALA A CA 1
ATOM 820 C C . ALA A 1 104 ? 2.080 0.426 -16.896 1.00 91.06 104 ALA A C 1
ATOM 822 O O . ALA A 1 104 ? 3.284 0.179 -16.992 1.00 91.06 104 ALA A O 1
ATOM 823 N N . GLY A 1 105 ? 1.617 1.619 -16.516 1.00 92.25 105 GLY A N 1
ATOM 824 C CA . GLY A 1 105 ? 2.467 2.747 -16.157 1.00 92.25 105 GLY A CA 1
ATOM 825 C C . GLY A 1 105 ? 3.327 2.474 -14.927 1.00 92.25 10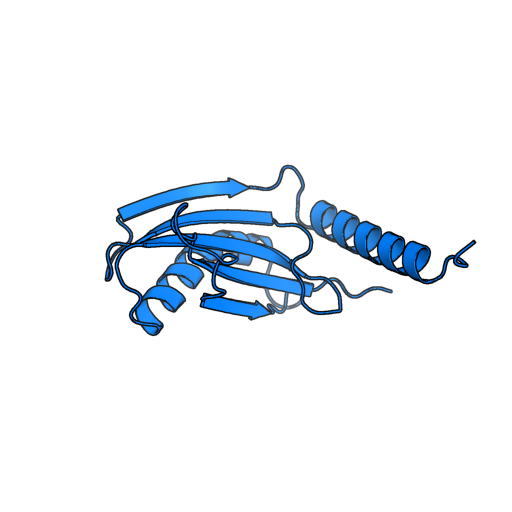5 GLY A C 1
ATOM 826 O O . GLY A 1 105 ? 4.543 2.640 -15.002 1.00 92.25 105 GLY A O 1
ATOM 827 N N . VAL A 1 106 ? 2.743 1.986 -13.826 1.00 92.19 106 VAL A N 1
ATOM 828 C CA . VAL A 1 106 ? 3.526 1.656 -12.618 1.00 92.19 106 VAL A CA 1
ATOM 829 C C . VAL A 1 106 ? 4.547 0.546 -12.884 1.00 92.19 106 VAL A C 1
ATOM 831 O O . VAL A 1 106 ? 5.676 0.635 -12.410 1.00 92.19 106 VAL A O 1
ATOM 834 N N . ARG A 1 107 ? 4.215 -0.460 -13.714 1.00 90.75 107 ARG A N 1
ATOM 835 C CA . ARG A 1 107 ? 5.173 -1.505 -14.119 1.00 90.75 107 ARG A CA 1
ATOM 836 C C . ARG A 1 107 ? 6.348 -0.901 -14.878 1.00 90.75 107 ARG A C 1
ATOM 838 O O . ARG A 1 107 ? 7.495 -1.212 -14.569 1.00 90.75 107 ARG A O 1
ATOM 845 N N . ALA A 1 108 ? 6.069 -0.043 -15.859 1.00 91.62 108 ALA A N 1
ATOM 846 C CA . ALA A 1 108 ? 7.105 0.604 -16.654 1.00 91.62 108 ALA A CA 1
ATOM 847 C C . ALA A 1 108 ? 8.032 1.468 -15.786 1.00 91.62 108 ALA A C 1
ATOM 849 O O . ALA A 1 108 ? 9.251 1.375 -15.927 1.00 91.62 108 ALA A O 1
ATOM 850 N N . LEU A 1 109 ? 7.467 2.251 -14.861 1.00 91.75 109 LEU A N 1
ATOM 851 C CA . LEU A 1 109 ? 8.234 3.073 -13.924 1.00 91.75 109 LEU A CA 1
ATOM 852 C C . LEU A 1 109 ? 9.134 2.218 -13.020 1.00 91.75 109 LEU A C 1
ATOM 854 O O . LEU A 1 109 ? 10.315 2.530 -12.873 1.00 91.75 109 LEU A O 1
ATOM 858 N N . THR A 1 110 ? 8.630 1.101 -12.486 1.00 91.06 110 THR A N 1
ATOM 859 C CA . THR A 1 110 ? 9.430 0.189 -11.649 1.00 91.06 110 THR A CA 1
ATOM 860 C C . THR A 1 110 ? 10.588 -0.435 -12.417 1.00 91.06 110 THR A C 1
ATOM 862 O O . THR A 1 110 ? 11.722 -0.375 -11.945 1.00 91.06 110 THR A O 1
ATOM 865 N N . VAL A 1 111 ? 10.353 -0.936 -13.637 1.00 90.75 111 VAL A N 1
ATOM 866 C CA . VAL A 1 111 ? 11.435 -1.473 -14.487 1.00 90.75 111 VAL A CA 1
ATOM 867 C C . VAL A 1 111 ? 12.497 -0.411 -14.769 1.00 90.75 111 VAL A C 1
ATOM 869 O O . VAL A 1 111 ? 13.691 -0.707 -14.714 1.00 90.75 111 VAL A O 1
ATOM 872 N N . GLN A 1 112 ? 12.084 0.821 -15.080 1.00 90.44 112 GLN A N 1
ATOM 873 C CA . GLN A 1 112 ? 13.011 1.920 -15.355 1.00 90.44 112 GLN A CA 1
ATOM 874 C C . GLN A 1 112 ? 13.844 2.283 -14.124 1.00 90.44 112 GLN A C 1
ATOM 876 O O . GLN A 1 112 ? 15.057 2.456 -14.247 1.00 90.44 112 GLN A O 1
ATOM 881 N N . ALA A 1 113 ? 13.221 2.351 -12.945 1.00 88.31 113 ALA A N 1
ATOM 882 C CA . ALA A 1 113 ? 13.921 2.614 -11.694 1.00 88.31 113 ALA A CA 1
ATOM 883 C C . ALA A 1 113 ? 14.948 1.516 -11.377 1.00 88.31 113 ALA A C 1
ATOM 885 O O . ALA A 1 113 ? 16.088 1.821 -11.036 1.00 88.31 113 ALA A O 1
ATOM 886 N N . GLU A 1 114 ? 14.596 0.240 -11.554 1.00 88.06 114 GLU A N 1
ATOM 887 C CA . GLU A 1 114 ? 15.535 -0.866 -11.336 1.00 88.06 114 GLU A CA 1
ATOM 888 C C . GLU A 1 114 ? 16.692 -0.868 -12.339 1.00 88.06 114 GLU A C 1
ATOM 890 O O . GLU A 1 114 ? 17.846 -1.061 -11.953 1.00 88.06 114 GLU A O 1
ATOM 895 N N . ALA A 1 115 ? 16.410 -0.615 -13.618 1.00 88.44 115 ALA A N 1
ATOM 896 C CA . ALA A 1 115 ? 17.445 -0.503 -14.641 1.00 88.44 115 ALA A CA 1
ATOM 897 C C . ALA A 1 115 ? 18.410 0.658 -14.343 1.00 88.44 115 ALA A C 1
ATOM 899 O O . ALA A 1 115 ? 19.623 0.512 -14.506 1.00 88.44 115 ALA A O 1
ATOM 900 N N . PHE A 1 116 ? 17.885 1.792 -13.867 1.00 88.69 116 PHE A N 1
ATOM 901 C CA . PHE A 1 116 ? 18.694 2.932 -13.446 1.00 88.69 116 PHE A CA 1
ATOM 902 C C . PHE A 1 116 ? 19.602 2.582 -12.263 1.00 88.69 116 PHE A C 1
ATOM 904 O O . PHE A 1 116 ? 20.799 2.866 -12.306 1.00 88.69 116 PHE A O 1
ATOM 911 N N . GLU A 1 117 ? 19.071 1.918 -11.234 1.00 86.75 117 GLU A N 1
ATOM 912 C CA . GLU A 1 117 ? 19.860 1.503 -10.070 1.00 86.75 117 GLU A CA 1
ATOM 913 C C . GLU A 1 117 ? 20.978 0.519 -10.439 1.00 86.75 117 GLU A C 1
ATOM 915 O O . GLU A 1 117 ? 22.112 0.661 -9.977 1.00 86.75 117 GLU A O 1
ATOM 920 N N . GLN A 1 118 ? 20.706 -0.429 -11.339 1.00 87.25 118 GLN A N 1
ATOM 921 C CA . GLN A 1 118 ? 21.721 -1.352 -11.856 1.00 87.25 118 GLN A CA 1
ATOM 922 C C . GLN A 1 118 ? 22.818 -0.621 -12.639 1.00 87.25 118 GLN A C 1
ATOM 924 O O . GLN A 1 118 ? 24.004 -0.873 -12.418 1.00 87.25 118 GLN A O 1
ATOM 929 N N . ALA A 1 119 ? 22.441 0.312 -13.519 1.00 88.38 119 ALA A N 1
ATOM 930 C CA . ALA A 1 119 ? 23.398 1.117 -14.275 1.00 88.38 119 ALA A CA 1
ATOM 931 C C . ALA A 1 119 ? 24.262 1.988 -13.348 1.00 88.38 119 ALA A C 1
ATOM 933 O O . ALA A 1 119 ? 25.476 2.078 -13.535 1.00 88.38 119 ALA A O 1
ATOM 934 N N . ARG A 1 120 ? 23.654 2.579 -12.312 1.00 88.69 120 ARG A N 1
ATOM 935 C CA . ARG A 1 120 ? 24.347 3.376 -11.292 1.00 88.69 120 ARG A CA 1
ATOM 936 C C . ARG A 1 120 ? 25.350 2.542 -10.497 1.00 88.69 120 ARG A C 1
ATOM 938 O O . ARG A 1 120 ? 26.460 3.005 -10.255 1.00 88.69 120 ARG A O 1
ATOM 945 N N . ALA A 1 121 ? 24.983 1.323 -10.107 1.00 87.69 121 ALA A N 1
ATOM 946 C CA . ALA A 1 121 ? 25.864 0.417 -9.372 1.00 87.69 121 ALA A CA 1
ATOM 947 C C . ALA A 1 121 ? 27.032 -0.115 -10.223 1.00 87.69 121 ALA A C 1
ATOM 949 O O . ALA A 1 121 ? 28.107 -0.379 -9.686 1.00 87.69 121 ALA A O 1
ATOM 950 N N . ALA A 1 122 ? 26.833 -0.261 -11.536 1.00 87.19 122 ALA A N 1
ATOM 951 C CA . ALA A 1 122 ? 27.850 -0.732 -12.477 1.00 87.19 122 ALA A CA 1
ATOM 952 C C . ALA A 1 122 ? 28.828 0.365 -12.942 1.00 87.19 122 ALA A C 1
ATOM 954 O O . ALA A 1 122 ? 29.835 0.054 -13.581 1.00 87.19 122 ALA A O 1
ATOM 955 N N . ALA A 1 123 ? 28.551 1.639 -12.647 1.00 82.38 123 ALA A N 1
ATOM 956 C CA . ALA A 1 123 ? 29.425 2.740 -13.025 1.00 82.38 123 ALA A CA 1
ATOM 957 C C . ALA A 1 123 ? 30.740 2.706 -12.215 1.00 82.38 123 ALA A C 1
ATOM 959 O O . ALA A 1 123 ? 30.708 2.544 -10.991 1.00 82.38 123 ALA A O 1
ATOM 960 N N . PRO A 1 124 ? 31.911 2.876 -12.859 1.00 73.31 124 PRO A N 1
ATOM 961 C CA . PRO A 1 124 ? 33.178 2.950 -12.145 1.00 73.31 124 PRO A CA 1
ATOM 962 C C . PRO A 1 124 ? 33.179 4.168 -11.216 1.00 73.31 124 PRO A C 1
ATOM 964 O O . PRO A 1 124 ? 32.863 5.281 -11.635 1.00 73.31 124 PRO A O 1
ATOM 967 N N . ARG A 1 125 ? 33.539 3.954 -9.945 1.00 67.12 125 ARG A N 1
ATOM 968 C CA . ARG A 1 125 ? 33.766 5.044 -8.989 1.00 67.12 125 ARG A CA 1
ATOM 969 C C . ARG A 1 125 ? 35.039 5.777 -9.409 1.00 67.12 125 ARG A C 1
ATOM 971 O O . ARG A 1 125 ? 36.128 5.245 -9.212 1.00 67.12 125 ARG A O 1
ATOM 978 N N . SER A 1 126 ? 34.877 6.929 -10.053 1.00 60.16 126 SER A N 1
ATOM 979 C CA . SER A 1 126 ? 35.960 7.875 -10.347 1.00 60.16 126 SER A CA 1
ATOM 980 C C . SER A 1 126 ? 36.459 8.550 -9.080 1.00 60.16 126 SER A C 1
ATOM 982 O O . SER A 1 126 ? 35.574 8.978 -8.301 1.00 60.16 126 SER A O 1
#

Sequence (126 aa):
MIAVRFGYTLDEVPNPSSVGGAPLVASAEVDADRVDPEQLREDLHAWAVEQLARGRHEFGLYTAEFGTWKANRDPGYYLRQLHLLWGGDEVLATYTEDSRVNVAGVRALTVQAEAFEQARAAAPRS

Organism: NCBI:txid1500506

Foldseek 3Di:
DFDKWKKKWKWFDDDPPDDDDTHTQDMDIDDCVVDPLVVVQVCQVVVRLVSLVVVLPAFGKMKMFIAIAGPVRHGQDTQKIKIFGDHSNDTPDIDMDGDPDDPVVRSVRRVVVVVVVVVVVPDDDD